Protein AF-A0AAN4YJS5-F1 (afdb_monomer_lite)

InterPro domains:
  IPR036188 FAD/NAD(P)-binding domain superfamily [G3DSA:3.50.50.60] (1-68)

Sequence (101 aa):
MEVKKEAIDDYNVWAQEYFKRTAWADNCRSWYKNGKSSGQVTAPYAGTTSHFKKCLDSIGAEHFNIQYNSANRFRCLGNGQVAGEENGMGDLAYYFVEGLW

Organism: Aspergillus oryzae (NCBI:txid5062)

Foldseek 3Di:
DDDDPVLVVLLQVVLQVLCVPDPQQAQCQDVLQVRHSHDGRHPDGSADPVLVVVCVVPVPVVVDDDDDPDPRPCCVSPNRYDPQPPPPRGDPPVVDDPPPD

Structure (mmCIF, N/CA/C/O backbone):
data_AF-A0AAN4YJS5-F1
#
_entry.id   AF-A0AAN4YJS5-F1
#
loop_
_atom_site.group_PDB
_atom_site.id
_atom_site.type_symbol
_atom_site.label_atom_id
_atom_site.label_alt_id
_atom_site.label_comp_id
_atom_site.label_asym_id
_atom_site.label_entity_id
_atom_site.label_seq_id
_atom_site.pdbx_PDB_ins_code
_atom_site.Cartn_x
_atom_site.Cartn_y
_atom_site.Cartn_z
_atom_site.occupancy
_atom_site.B_iso_or_equiv
_atom_site.auth_seq_id
_atom_site.auth_comp_id
_atom_site.auth_asym_id
_atom_site.auth_atom_id
_atom_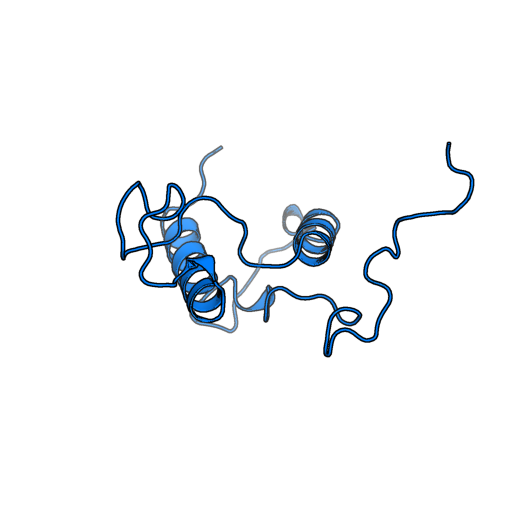site.pdbx_PDB_model_num
ATOM 1 N N . MET A 1 1 ? -9.065 20.165 -0.220 1.00 70.38 1 MET A N 1
ATOM 2 C CA . MET A 1 1 ? -8.950 18.883 -0.944 1.00 70.38 1 MET A CA 1
ATOM 3 C C . MET A 1 1 ? -9.200 17.782 0.068 1.00 70.38 1 MET A C 1
ATOM 5 O O . MET A 1 1 ? -8.502 17.760 1.071 1.00 70.38 1 MET A O 1
ATOM 9 N N . GLU A 1 2 ? -10.218 16.952 -0.141 1.00 90.38 2 GLU A N 1
ATOM 10 C CA . GLU A 1 2 ? -10.613 15.880 0.783 1.00 90.38 2 GLU A CA 1
ATOM 11 C C . GLU A 1 2 ? -10.725 14.563 0.011 1.00 90.38 2 GLU A C 1
ATOM 13 O O . GLU A 1 2 ? -11.186 14.543 -1.133 1.00 90.38 2 GLU A O 1
ATOM 18 N N . VAL A 1 3 ? -10.281 13.469 0.628 1.00 91.06 3 VAL A N 1
ATOM 19 C CA . VAL A 1 3 ? -10.395 12.126 0.056 1.00 91.06 3 VAL A CA 1
ATOM 20 C C . VAL A 1 3 ? -11.758 11.547 0.429 1.00 91.06 3 VAL A C 1
ATOM 22 O O . VAL A 1 3 ? -12.135 11.545 1.596 1.00 91.06 3 VAL A O 1
ATOM 25 N N . LYS A 1 4 ? -12.490 11.020 -0.559 1.00 93.31 4 LYS A N 1
ATOM 26 C CA . LYS A 1 4 ? -13.797 10.381 -0.344 1.00 93.31 4 LYS A CA 1
ATOM 27 C C . LYS A 1 4 ? -13.688 9.217 0.644 1.00 93.31 4 LYS A C 1
ATOM 29 O O . LYS A 1 4 ? -12.803 8.372 0.491 1.00 93.31 4 LYS A O 1
ATOM 34 N N . LYS A 1 5 ? -14.625 9.119 1.592 1.00 96.31 5 LYS A N 1
ATOM 35 C CA . LYS A 1 5 ? -14.641 8.061 2.614 1.00 96.31 5 LYS A CA 1
ATOM 36 C C . LYS A 1 5 ? -14.589 6.660 2.004 1.00 96.31 5 LYS A C 1
ATOM 38 O O . LYS A 1 5 ? -13.825 5.819 2.461 1.00 96.31 5 LYS A O 1
ATOM 43 N N . GLU A 1 6 ? -15.330 6.428 0.930 1.00 95.50 6 GLU A N 1
ATOM 44 C CA . GLU A 1 6 ? -15.383 5.124 0.270 1.00 95.50 6 GLU A CA 1
ATOM 45 C C . GLU A 1 6 ? -14.024 4.762 -0.351 1.00 95.50 6 GLU A C 1
ATOM 47 O O . GLU A 1 6 ? -13.688 3.591 -0.469 1.00 95.50 6 GLU A O 1
ATOM 52 N N . ALA A 1 7 ? -13.217 5.761 -0.741 1.00 94.44 7 ALA A N 1
ATOM 53 C CA . ALA A 1 7 ? -11.853 5.521 -1.218 1.00 94.44 7 ALA A CA 1
ATOM 54 C C . ALA A 1 7 ? -10.947 5.076 -0.077 1.00 94.44 7 ALA A C 1
ATOM 56 O O . ALA A 1 7 ? -10.149 4.162 -0.242 1.00 94.44 7 ALA A O 1
ATOM 57 N N . ILE A 1 8 ? -11.089 5.704 1.086 1.00 95.62 8 ILE A N 1
ATOM 58 C CA . ILE A 1 8 ? -10.335 5.330 2.279 1.00 95.62 8 ILE A CA 1
ATOM 59 C C . ILE A 1 8 ? -10.696 3.899 2.692 1.00 95.62 8 ILE A C 1
ATOM 61 O O . ILE A 1 8 ? -9.806 3.087 2.941 1.00 95.62 8 ILE A O 1
ATOM 65 N N . ASP A 1 9 ? -11.989 3.572 2.717 1.00 96.88 9 ASP A N 1
ATOM 66 C CA . ASP A 1 9 ? -12.477 2.253 3.117 1.00 96.88 9 ASP A CA 1
ATOM 67 C C . ASP A 1 9 ? -12.008 1.159 2.133 1.00 96.88 9 ASP A C 1
ATOM 69 O O . ASP A 1 9 ? -11.449 0.147 2.567 1.00 96.88 9 ASP A O 1
ATOM 73 N N . ASP A 1 10 ? -12.110 1.388 0.818 1.00 97.12 10 ASP A N 1
ATOM 74 C CA . ASP A 1 10 ? -11.614 0.443 -0.194 1.00 97.12 10 ASP A CA 1
ATOM 75 C C . ASP A 1 10 ? -10.092 0.248 -0.115 1.00 97.12 10 ASP A C 1
ATOM 77 O O . ASP A 1 10 ? -9.602 -0.882 -0.221 1.00 97.12 10 ASP A O 1
ATOM 81 N N . TYR A 1 11 ? -9.332 1.328 0.088 1.00 96.00 11 TYR A N 1
ATOM 82 C CA . TYR A 1 11 ? -7.878 1.246 0.232 1.00 96.00 11 TYR A CA 1
ATOM 83 C C . TYR A 1 11 ? -7.498 0.426 1.460 1.00 96.00 11 TYR A C 1
ATOM 85 O O . TYR A 1 11 ? -6.643 -0.454 1.378 1.00 96.00 11 TYR A O 1
ATOM 93 N N . ASN A 1 12 ? -8.171 0.668 2.587 1.00 96.62 12 ASN A N 1
ATOM 94 C CA . ASN A 1 12 ? -7.935 -0.069 3.820 1.00 96.62 12 ASN A CA 1
ATOM 95 C C . ASN A 1 12 ? -8.220 -1.560 3.650 1.00 96.62 12 ASN A C 1
ATOM 97 O O . ASN A 1 12 ? -7.432 -2.369 4.130 1.00 96.62 12 ASN A O 1
ATOM 101 N N . VAL A 1 13 ? -9.286 -1.945 2.941 1.00 97.31 13 VAL A N 1
ATOM 102 C CA . VAL A 1 13 ? -9.550 -3.361 2.637 1.00 97.31 13 VAL A CA 1
ATOM 103 C C . VAL A 1 13 ? -8.375 -3.975 1.877 1.00 97.31 13 VAL A C 1
ATOM 105 O O . VAL A 1 13 ? -7.832 -4.989 2.314 1.00 97.31 13 VAL A O 1
ATOM 108 N N . TRP A 1 14 ? -7.930 -3.342 0.789 1.00 97.31 14 TRP A N 1
ATOM 109 C CA . TRP A 1 14 ? -6.795 -3.842 0.007 1.00 97.31 14 TRP A CA 1
ATOM 110 C C . TRP A 1 14 ? -5.503 -3.919 0.840 1.00 97.31 14 TRP A C 1
ATOM 112 O O . TRP A 1 14 ? -4.820 -4.945 0.837 1.00 97.31 14 TRP A O 1
ATOM 122 N N . ALA A 1 15 ? -5.199 -2.875 1.613 1.00 97.44 15 ALA A N 1
ATOM 123 C CA . ALA A 1 15 ? -3.997 -2.807 2.434 1.00 97.44 15 ALA A CA 1
ATOM 124 C C . ALA A 1 15 ? -4.000 -3.856 3.558 1.00 97.44 15 ALA A C 1
ATOM 126 O O . ALA A 1 15 ? -2.995 -4.528 3.779 1.00 97.44 15 ALA A O 1
ATOM 127 N N . GLN A 1 16 ? -5.127 -4.058 4.248 1.00 97.38 16 GLN A N 1
ATOM 128 C CA . GLN A 1 16 ? -5.211 -5.087 5.288 1.00 97.38 16 GLN A CA 1
ATOM 129 C C . GLN A 1 16 ? -5.089 -6.501 4.703 1.00 97.38 16 GLN A C 1
ATOM 131 O O . GLN A 1 16 ? -4.422 -7.337 5.312 1.00 97.38 16 GLN A O 1
ATOM 136 N N . GLU A 1 17 ? -5.650 -6.775 3.519 1.00 96.88 17 GLU A N 1
ATOM 137 C CA . GLU A 1 17 ? -5.419 -8.053 2.823 1.00 96.88 17 GLU A CA 1
ATOM 138 C C . GLU A 1 17 ? -3.940 -8.256 2.462 1.00 96.88 17 GLU A C 1
ATOM 140 O O . GLU A 1 17 ? -3.419 -9.368 2.578 1.00 96.88 17 GLU A O 1
ATOM 145 N N . TYR A 1 18 ? -3.230 -7.189 2.081 1.00 96.44 18 TYR A N 1
ATOM 146 C CA . TYR A 1 18 ? -1.779 -7.236 1.901 1.00 96.44 18 TYR A CA 1
ATOM 147 C C . TYR A 1 18 ? -1.056 -7.594 3.205 1.00 96.44 18 TYR A C 1
ATOM 149 O O . TYR A 1 18 ? -0.213 -8.489 3.217 1.00 96.44 18 TYR A O 1
ATOM 157 N N . PHE A 1 19 ? -1.383 -6.943 4.323 1.00 97.00 19 PHE A N 1
ATOM 158 C CA . PHE A 1 19 ? -0.622 -7.128 5.561 1.00 97.00 19 PHE A CA 1
ATOM 159 C C . PHE A 1 19 ? -0.745 -8.518 6.177 1.00 97.00 19 PHE A C 1
ATOM 161 O O . PHE A 1 19 ? 0.204 -8.946 6.835 1.00 97.00 19 PHE A O 1
ATOM 168 N N . LYS A 1 20 ? -1.833 -9.257 5.922 1.00 95.56 20 LYS A N 1
ATOM 169 C CA . LYS A 1 20 ? -2.015 -10.637 6.417 1.00 95.56 20 LYS A CA 1
ATOM 170 C C . LYS A 1 20 ? -0.855 -11.579 6.079 1.00 95.56 20 LYS A C 1
ATOM 172 O O . LYS A 1 20 ? -0.606 -12.513 6.829 1.00 95.56 20 LYS A O 1
ATOM 177 N N . ARG A 1 21 ? -0.145 -11.341 4.969 1.00 94.06 21 ARG A N 1
ATOM 178 C CA . ARG A 1 21 ? 1.015 -12.144 4.528 1.00 94.06 21 ARG A CA 1
ATOM 179 C C . ARG A 1 21 ? 2.370 -11.580 4.972 1.00 94.06 21 ARG A C 1
ATOM 181 O O . ARG A 1 21 ? 3.402 -11.992 4.455 1.00 94.06 21 ARG A O 1
ATOM 188 N N . THR A 1 22 ? 2.387 -10.611 5.883 1.00 94.19 22 THR A N 1
ATOM 189 C CA . THR A 1 22 ? 3.607 -9.921 6.327 1.00 94.19 22 THR A CA 1
ATOM 190 C C . THR A 1 22 ? 3.816 -10.083 7.827 1.00 94.19 22 THR A C 1
ATOM 192 O O . THR A 1 22 ? 2.858 -10.271 8.576 1.00 94.19 22 THR A O 1
ATOM 195 N N . ALA A 1 23 ? 5.057 -9.909 8.289 1.00 94.50 23 ALA A N 1
ATOM 196 C CA . ALA A 1 23 ? 5.387 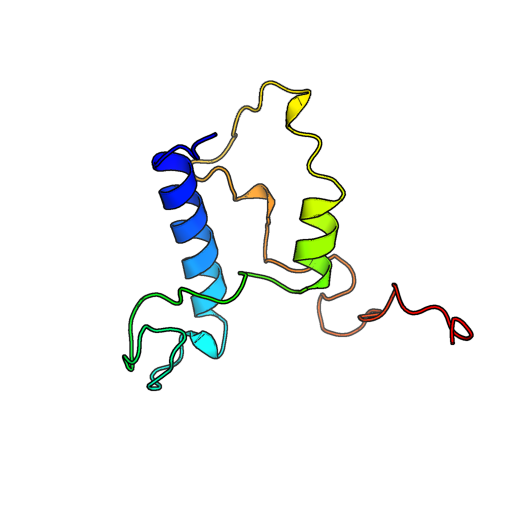-9.936 9.717 1.00 94.50 23 ALA A CA 1
ATOM 197 C C . ALA A 1 23 ? 4.635 -8.866 10.540 1.00 94.50 23 ALA A C 1
ATOM 199 O O . ALA A 1 23 ? 4.488 -8.991 11.753 1.00 94.50 23 ALA A O 1
ATOM 200 N N . TRP A 1 24 ? 4.110 -7.818 9.895 1.00 94.75 24 TRP A N 1
ATOM 201 C CA . TRP A 1 24 ? 3.380 -6.745 10.570 1.00 94.75 24 TRP A CA 1
ATOM 202 C C . TRP A 1 24 ? 2.053 -7.203 11.182 1.00 94.75 24 TRP A C 1
ATOM 204 O O . TRP A 1 24 ? 1.632 -6.655 12.208 1.00 94.75 24 TRP A O 1
ATOM 214 N N . ALA A 1 25 ? 1.420 -8.219 10.591 1.00 95.62 25 ALA A N 1
ATOM 215 C CA . ALA A 1 25 ? 0.161 -8.785 11.070 1.00 95.62 25 ALA A CA 1
ATOM 216 C C . ALA A 1 25 ? 0.339 -9.860 12.155 1.00 95.62 25 ALA A C 1
ATOM 218 O O . ALA A 1 25 ? -0.658 -10.314 12.712 1.00 95.62 25 ALA A O 1
ATOM 219 N N . ASP A 1 26 ? 1.577 -10.244 12.483 1.00 95.62 26 ASP A N 1
ATOM 220 C CA . ASP A 1 26 ? 1.845 -11.297 13.465 1.00 95.62 26 ASP A CA 1
ATOM 221 C C . ASP A 1 26 ? 1.356 -10.912 14.875 1.00 95.62 26 ASP A C 1
ATOM 223 O O . ASP A 1 26 ? 1.154 -9.728 15.175 1.00 95.62 26 ASP A O 1
ATOM 227 N N . ASN A 1 27 ? 1.160 -11.892 15.759 1.00 95.69 27 ASN A N 1
ATOM 228 C CA . ASN A 1 27 ? 0.595 -11.701 17.100 1.00 95.69 27 ASN A CA 1
ATOM 229 C C . ASN A 1 27 ? 1.625 -11.123 18.090 1.00 95.69 27 ASN A C 1
ATOM 231 O O . ASN A 1 27 ? 1.989 -11.736 19.093 1.00 95.69 27 ASN A O 1
ATOM 235 N N . CYS A 1 28 ? 2.110 -9.920 17.796 1.00 94.94 28 CYS A N 1
ATOM 236 C CA . CYS A 1 28 ? 3.115 -9.205 18.569 1.00 94.94 28 CYS A CA 1
ATOM 237 C C . CYS A 1 28 ? 2.655 -7.779 18.875 1.00 94.94 28 CYS A C 1
ATOM 239 O O . CYS A 1 28 ? 2.045 -7.097 18.043 1.00 94.94 28 CYS A O 1
ATOM 241 N N . ARG A 1 29 ? 2.957 -7.293 20.083 1.00 96.12 29 ARG A N 1
ATOM 242 C CA . ARG A 1 29 ? 2.672 -5.901 20.432 1.00 96.12 29 ARG A CA 1
ATOM 243 C C . ARG A 1 29 ? 3.559 -4.987 19.594 1.00 96.12 29 ARG A C 1
ATOM 245 O O . ARG A 1 29 ? 4.777 -5.073 19.679 1.00 96.12 29 ARG A O 1
ATOM 252 N N . SER A 1 30 ? 2.955 -4.097 18.815 1.00 95.44 30 SER A N 1
ATOM 253 C CA . SER A 1 30 ? 3.710 -3.166 17.973 1.00 95.44 30 SER A CA 1
ATOM 254 C C . SER A 1 30 ? 3.022 -1.815 17.861 1.00 95.44 30 SER A C 1
ATOM 256 O O . SER A 1 30 ? 1.798 -1.707 17.964 1.00 95.44 30 SER A O 1
ATOM 258 N N . TRP A 1 31 ? 3.816 -0.779 17.600 1.00 95.06 31 TRP A N 1
ATOM 259 C CA . TRP A 1 31 ? 3.300 0.547 17.266 1.00 95.06 31 TRP A CA 1
ATOM 260 C C . TRP A 1 31 ? 2.427 0.517 16.000 1.00 95.06 31 TRP A C 1
ATOM 262 O O . TRP A 1 31 ? 1.398 1.183 15.947 1.00 95.06 31 TRP A O 1
ATOM 272 N N . TYR A 1 32 ? 2.748 -0.362 15.044 1.00 95.50 32 TYR A N 1
ATOM 273 C CA . TYR A 1 32 ? 1.974 -0.560 13.815 1.00 95.50 32 TYR A CA 1
ATOM 274 C C . TYR A 1 32 ? 0.551 -1.074 14.027 1.00 95.50 32 TYR A C 1
ATOM 276 O O . TYR A 1 32 ? -0.286 -0.880 13.153 1.00 95.50 32 TYR A O 1
ATOM 284 N N . LYS A 1 33 ? 0.269 -1.680 15.185 1.00 95.81 33 LYS A N 1
ATOM 285 C CA . LYS A 1 33 ? -1.074 -2.097 15.612 1.00 95.81 33 LYS A CA 1
ATOM 286 C C . LYS A 1 33 ? -1.599 -1.223 16.755 1.00 95.81 33 LYS A C 1
ATOM 288 O O . LYS A 1 33 ? -2.349 -1.689 17.612 1.00 95.81 33 LYS A O 1
ATOM 293 N N . ASN A 1 34 ? -1.164 0.039 16.814 1.00 94.75 34 ASN A N 1
ATOM 294 C CA . ASN A 1 34 ? -1.530 1.001 17.856 1.00 94.75 34 ASN A CA 1
ATOM 295 C C . ASN A 1 34 ? -1.269 0.475 19.285 1.00 94.75 34 ASN A C 1
ATOM 297 O O . ASN A 1 34 ? -2.129 0.536 20.163 1.00 94.75 34 ASN A O 1
ATOM 301 N N . GLY A 1 35 ? -0.103 -0.143 19.499 1.00 95.25 35 GLY A N 1
ATOM 302 C CA . GLY A 1 35 ? 0.297 -0.696 20.798 1.00 95.25 35 GLY A CA 1
ATOM 303 C C . GLY A 1 35 ? -0.424 -1.988 21.198 1.00 95.25 35 GLY A C 1
ATOM 304 O O . GLY A 1 35 ? -0.279 -2.434 22.337 1.00 95.25 35 GLY A O 1
ATOM 305 N N . LYS A 1 36 ? -1.184 -2.610 20.288 1.00 96.50 36 LYS A N 1
ATOM 306 C CA . LYS A 1 36 ? -1.890 -3.882 20.510 1.00 96.50 36 LYS A CA 1
ATOM 307 C C . LYS A 1 36 ? -1.109 -5.057 19.924 1.00 96.50 36 LYS A C 1
ATOM 309 O O . LYS A 1 36 ? -0.258 -4.875 19.052 1.00 96.50 36 LYS A O 1
ATOM 314 N N . SER A 1 37 ? -1.388 -6.264 20.419 1.00 95.69 37 SER A N 1
ATOM 315 C CA . SER A 1 37 ? -0.829 -7.515 19.881 1.00 95.69 37 SER A CA 1
ATOM 316 C C . SER A 1 37 ? -1.541 -8.000 18.61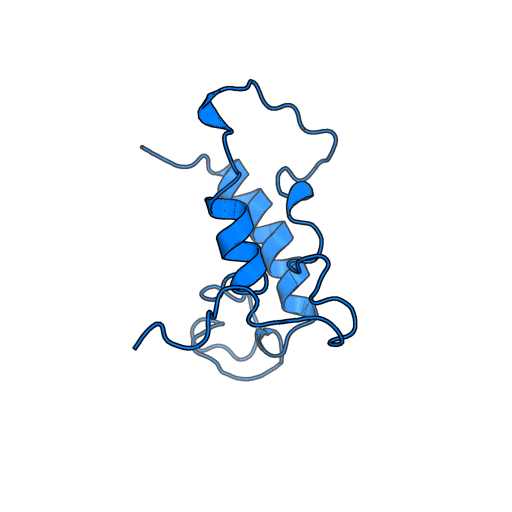9 1.00 95.69 37 SER A C 1
ATOM 318 O O . SER A 1 37 ? -0.943 -8.695 17.809 1.00 95.69 37 SER A O 1
ATOM 320 N N . SER A 1 38 ? -2.790 -7.585 18.421 1.00 95.25 38 SER A N 1
ATOM 321 C CA . SER A 1 38 ? -3.607 -7.880 17.247 1.00 95.25 38 SER A CA 1
ATOM 322 C C . SER A 1 38 ? -4.420 -6.649 16.840 1.00 95.25 38 SER A C 1
ATOM 324 O O . SER A 1 38 ? -4.607 -5.717 17.629 1.00 95.25 38 SER A O 1
ATOM 326 N N . GLY A 1 39 ? -4.890 -6.630 15.595 1.00 94.50 39 GLY A N 1
ATOM 327 C CA . GLY A 1 39 ? -5.676 -5.533 15.035 1.00 94.50 39 GLY A CA 1
ATOM 328 C C . GLY A 1 39 ? -5.158 -5.084 13.675 1.00 94.50 39 GLY A C 1
ATOM 329 O O . GLY A 1 39 ? -4.288 -5.722 13.087 1.00 94.50 39 GLY A O 1
ATOM 330 N N . GLN A 1 40 ? -5.720 -3.981 13.183 1.00 95.94 40 GLN A N 1
ATOM 331 C CA . GLN A 1 40 ? -5.331 -3.404 11.901 1.00 95.94 40 GLN A CA 1
ATOM 332 C C . GLN A 1 40 ? -3.915 -2.833 11.957 1.00 95.94 40 GLN A C 1
ATOM 334 O O . GLN A 1 40 ? -3.531 -2.186 12.934 1.00 95.94 40 GLN A O 1
ATOM 339 N N . VAL A 1 41 ? -3.169 -3.051 10.878 1.00 97.25 41 VAL A N 1
ATOM 340 C CA . VAL A 1 41 ? -1.855 -2.445 10.655 1.00 97.25 41 VAL A CA 1
ATOM 341 C C . VAL A 1 41 ? -2.068 -1.067 10.029 1.00 97.25 41 VAL A C 1
ATOM 343 O O . VAL A 1 41 ? -2.693 -0.980 8.975 1.00 97.25 41 VAL A O 1
ATOM 346 N N . THR A 1 42 ? -1.600 0.011 10.663 1.00 94.56 42 THR A N 1
ATOM 347 C CA . THR A 1 42 ? -2.030 1.378 10.294 1.00 94.56 42 THR A CA 1
ATOM 348 C C . THR A 1 42 ? -0.965 2.273 9.668 1.00 94.56 42 THR A C 1
ATOM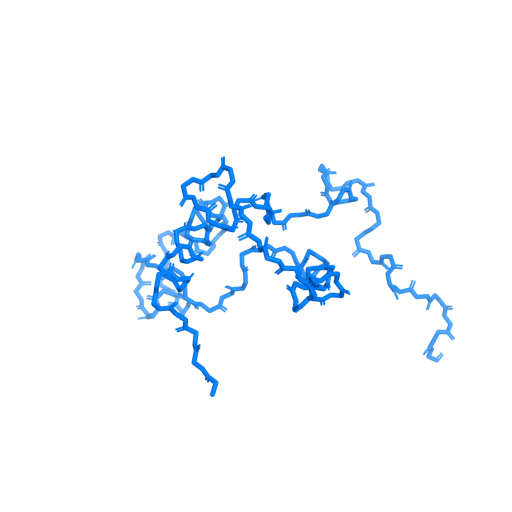 350 O O . THR A 1 42 ? -1.328 3.260 9.038 1.00 94.56 42 THR A O 1
ATOM 353 N N . ALA A 1 43 ? 0.326 1.985 9.847 1.00 91.56 43 ALA A N 1
ATOM 354 C CA . ALA A 1 43 ? 1.391 2.910 9.443 1.00 91.56 43 ALA A CA 1
ATOM 355 C C . ALA A 1 43 ? 2.150 2.554 8.151 1.00 91.56 43 ALA A C 1
ATOM 357 O O . ALA A 1 43 ? 2.403 3.466 7.365 1.00 91.56 43 ALA A O 1
ATOM 358 N N . PRO A 1 44 ? 2.580 1.298 7.913 1.00 94.38 44 PRO A N 1
ATOM 359 C CA . PRO A 1 44 ? 3.342 0.990 6.709 1.00 94.38 44 PRO A CA 1
ATOM 360 C C . PRO A 1 44 ? 2.466 1.081 5.454 1.00 94.38 44 PRO A C 1
ATOM 362 O O . PRO A 1 44 ? 1.248 0.923 5.508 1.00 94.38 44 PRO A O 1
ATOM 365 N N . TYR A 1 45 ? 3.109 1.296 4.308 1.00 95.19 45 TYR A N 1
ATOM 366 C CA . TYR A 1 45 ? 2.484 1.096 3.004 1.00 95.19 45 TYR A CA 1
ATOM 367 C C . TYR A 1 45 ? 2.338 -0.404 2.706 1.00 95.19 45 TYR A C 1
ATOM 369 O O . TYR A 1 45 ? 3.197 -1.212 3.064 1.00 95.19 45 TYR A O 1
ATOM 377 N N . ALA A 1 46 ? 1.245 -0.778 2.042 1.00 96.25 46 ALA A N 1
ATOM 378 C CA . ALA A 1 46 ? 0.986 -2.145 1.606 1.00 96.25 46 ALA A CA 1
ATOM 379 C C . ALA A 1 46 ? 1.717 -2.440 0.285 1.00 96.25 46 ALA A C 1
ATOM 381 O O . ALA A 1 46 ? 1.139 -2.382 -0.794 1.00 96.25 46 ALA A O 1
ATOM 382 N N . GLY A 1 47 ? 3.013 -2.720 0.363 1.00 94.50 47 GLY A N 1
ATOM 383 C CA . GLY A 1 47 ? 3.835 -3.041 -0.802 1.00 94.50 47 GLY A CA 1
ATOM 384 C C . GLY A 1 47 ? 5.310 -2.763 -0.559 1.00 94.50 47 GLY A C 1
ATOM 385 O O . GLY A 1 47 ? 5.709 -2.359 0.535 1.00 94.50 47 GLY A O 1
ATOM 386 N N . THR A 1 48 ? 6.121 -2.963 -1.588 1.00 92.19 48 THR A N 1
ATOM 387 C CA . THR A 1 48 ? 7.536 -2.581 -1.588 1.00 92.19 48 THR A CA 1
ATOM 388 C C . THR A 1 48 ? 7.707 -1.088 -1.870 1.00 92.19 48 THR A C 1
ATOM 390 O O . THR A 1 48 ? 6.829 -0.424 -2.431 1.00 92.19 48 THR A O 1
ATOM 393 N N . THR A 1 49 ? 8.865 -0.534 -1.505 1.00 90.75 49 THR A N 1
ATOM 394 C CA . THR A 1 49 ? 9.202 0.868 -1.800 1.00 90.75 49 THR A CA 1
ATOM 395 C C . THR A 1 49 ? 9.212 1.135 -3.308 1.00 90.75 49 THR A C 1
ATOM 397 O O . THR A 1 49 ? 8.698 2.157 -3.760 1.00 90.75 49 THR A O 1
ATOM 400 N N . SER A 1 50 ? 9.734 0.193 -4.098 1.00 89.69 50 SER A N 1
ATOM 401 C CA . SER A 1 50 ? 9.744 0.259 -5.563 1.00 89.69 50 SER A CA 1
ATOM 402 C C . SER A 1 50 ? 8.329 0.266 -6.144 1.00 89.69 50 SER A C 1
ATOM 404 O O . SER A 1 50 ? 8.038 1.048 -7.051 1.00 89.69 50 SER A O 1
ATOM 406 N N . HIS A 1 51 ? 7.428 -0.555 -5.593 1.00 92.06 51 HIS A N 1
ATOM 407 C CA . HIS A 1 51 ? 6.016 -0.553 -5.967 1.00 92.06 51 HIS A CA 1
ATOM 408 C C . HIS A 1 51 ? 5.352 0.794 -5.665 1.00 92.06 51 HIS A C 1
ATOM 410 O O . HIS A 1 51 ? 4.705 1.372 -6.541 1.00 92.06 51 HIS A O 1
ATOM 416 N N . PHE A 1 52 ? 5.569 1.337 -4.463 1.00 92.38 52 PHE A N 1
ATOM 417 C CA . PHE A 1 52 ? 5.054 2.652 -4.080 1.00 92.38 52 PHE A CA 1
ATOM 418 C C . PHE A 1 52 ? 5.538 3.753 -5.031 1.00 92.38 52 PHE A C 1
ATOM 420 O O . PHE A 1 52 ? 4.725 4.517 -5.553 1.00 92.38 52 PHE A O 1
ATOM 427 N N . LYS A 1 53 ? 6.844 3.786 -5.322 1.00 90.31 53 LYS A N 1
ATOM 428 C CA . LYS A 1 53 ? 7.442 4.753 -6.249 1.00 90.31 53 LYS A CA 1
ATOM 429 C C . LYS A 1 53 ? 6.792 4.685 -7.632 1.00 90.31 53 LYS A C 1
ATOM 431 O O . LYS A 1 53 ? 6.357 5.710 -8.146 1.00 90.31 53 LYS A O 1
ATOM 436 N N . LYS A 1 54 ? 6.676 3.490 -8.224 1.00 88.44 54 LYS A N 1
ATOM 437 C CA . LYS A 1 54 ? 6.062 3.339 -9.556 1.00 88.44 54 LYS A CA 1
ATOM 438 C C . LYS A 1 54 ? 4.604 3.797 -9.585 1.00 88.44 54 LYS A C 1
ATOM 440 O O . LYS A 1 54 ? 4.193 4.414 -10.565 1.00 88.44 54 LYS A O 1
ATOM 445 N N . CYS A 1 55 ? 3.843 3.527 -8.522 1.00 89.31 55 CYS A N 1
ATOM 446 C CA . CYS A 1 55 ? 2.460 3.992 -8.412 1.00 89.31 55 CYS A CA 1
ATOM 447 C C . CYS A 1 55 ? 2.372 5.522 -8.405 1.00 89.31 55 CYS A C 1
ATOM 449 O O . CYS A 1 55 ? 1.495 6.078 -9.061 1.00 89.31 55 CYS A O 1
ATOM 451 N N . LEU A 1 56 ? 3.280 6.195 -7.692 1.00 88.06 56 LEU A N 1
ATOM 452 C CA . LEU A 1 56 ? 3.332 7.657 -7.653 1.00 88.06 56 LEU A CA 1
ATOM 453 C C . LEU A 1 56 ? 3.738 8.263 -9.001 1.00 88.06 56 LEU A C 1
ATOM 455 O O . LEU A 1 56 ? 3.133 9.243 -9.423 1.00 88.06 56 LEU A O 1
ATOM 459 N N . ASP A 1 57 ? 4.711 7.665 -9.693 1.00 86.69 57 ASP A N 1
ATOM 460 C CA . ASP A 1 57 ? 5.224 8.190 -10.965 1.00 86.69 57 ASP A CA 1
ATOM 461 C C . ASP A 1 57 ? 4.207 8.084 -12.118 1.00 86.69 57 ASP A C 1
ATOM 463 O O . ASP A 1 57 ? 4.268 8.856 -13.072 1.00 86.69 57 ASP A O 1
ATOM 467 N N . SER A 1 58 ? 3.296 7.104 -12.068 1.00 72.56 58 SER A N 1
ATOM 468 C CA . SER A 1 58 ? 2.496 6.692 -13.235 1.00 72.56 58 SER A CA 1
ATOM 469 C C . SER A 1 58 ? 0.996 6.955 -13.112 1.00 72.56 58 SER A C 1
ATOM 471 O O . SER A 1 58 ? 0.245 6.524 -13.986 1.00 72.56 58 SER A O 1
ATOM 473 N N . ILE A 1 59 ? 0.524 7.594 -12.034 1.00 69.69 59 ILE A N 1
ATOM 474 C CA . ILE A 1 59 ? -0.910 7.539 -11.723 1.00 69.69 59 ILE A CA 1
ATOM 475 C C . ILE A 1 59 ? -1.774 8.291 -12.742 1.00 69.69 59 ILE A C 1
ATOM 477 O O . ILE A 1 59 ? -2.827 7.756 -13.072 1.00 69.69 59 ILE A O 1
ATOM 481 N N . GLY A 1 60 ? -1.330 9.453 -13.263 1.00 72.94 60 GLY A N 1
ATOM 482 C CA . GLY A 1 60 ? -1.920 10.220 -14.388 1.00 72.94 60 GLY A CA 1
ATOM 483 C C . GLY A 1 60 ? -3.453 10.345 -14.413 1.00 72.94 60 GLY A C 1
ATOM 484 O O . GLY A 1 60 ? -4.052 10.593 -15.463 1.00 72.94 60 GLY A O 1
ATOM 485 N N . ALA A 1 61 ? -4.093 10.087 -13.275 1.00 78.81 61 ALA A N 1
ATOM 486 C CA . ALA A 1 61 ? -5.504 9.768 -13.134 1.00 78.81 61 ALA A CA 1
ATOM 487 C C . ALA A 1 61 ? -6.370 11.012 -13.306 1.00 78.81 61 ALA A C 1
ATOM 489 O O . ALA A 1 61 ? -7.545 10.913 -13.651 1.00 78.81 61 ALA A O 1
ATOM 490 N N . GLU A 1 62 ? -5.775 12.183 -13.096 1.00 79.56 62 GLU A N 1
ATOM 491 C CA . GLU A 1 62 ? -6.390 13.491 -13.248 1.00 79.56 62 GLU A CA 1
ATOM 492 C C . GLU A 1 62 ? -6.895 13.765 -14.673 1.00 79.56 62 GLU A C 1
ATOM 494 O O . GLU A 1 62 ? -7.778 14.601 -14.851 1.00 79.56 62 GLU A O 1
ATOM 499 N N . HIS A 1 63 ? -6.390 13.045 -15.680 1.00 84.50 63 HIS A N 1
ATOM 500 C CA . HIS A 1 63 ? -6.774 13.237 -17.081 1.00 84.50 63 HIS A CA 1
ATOM 501 C C . HIS A 1 63 ? -7.932 12.335 -17.550 1.00 84.50 63 HIS A C 1
ATOM 503 O O . HIS A 1 63 ? -8.379 12.476 -18.690 1.00 84.50 63 HIS A O 1
ATOM 509 N N . PHE A 1 64 ? -8.435 11.414 -16.716 1.00 84.44 64 PHE A N 1
ATOM 510 C CA . PHE A 1 64 ? -9.385 10.378 -17.148 1.00 84.44 64 PHE A CA 1
ATOM 511 C C . PHE A 1 64 ? -10.600 10.219 -16.222 1.00 84.44 64 PHE A C 1
ATOM 513 O O . PHE A 1 64 ? -10.513 10.330 -15.002 1.00 84.44 64 PHE A O 1
ATOM 520 N N . ASN A 1 65 ? -11.745 9.844 -16.807 1.00 88.19 65 ASN A N 1
ATOM 521 C CA . ASN A 1 65 ? -12.912 9.364 -16.061 1.00 88.19 65 ASN A CA 1
ATOM 522 C C . ASN A 1 65 ? -12.764 7.863 -15.779 1.00 88.19 65 ASN A C 1
ATOM 524 O O . ASN A 1 65 ? -13.073 7.028 -16.629 1.00 88.19 65 ASN A O 1
ATOM 528 N N . ILE A 1 66 ? -12.276 7.520 -14.589 1.00 87.44 66 ILE A N 1
ATOM 529 C CA . ILE A 1 66 ? -11.978 6.131 -14.221 1.00 87.44 66 ILE A CA 1
ATOM 530 C C . ILE A 1 66 ? -13.266 5.358 -13.906 1.00 87.44 66 ILE A C 1
ATOM 532 O O . ILE A 1 66 ? -14.052 5.756 -13.046 1.00 87.44 66 ILE A O 1
ATOM 536 N N . GLN A 1 67 ? -13.441 4.211 -14.567 1.00 89.31 67 GLN A N 1
ATOM 537 C CA . GLN A 1 67 ? -14.445 3.200 -14.234 1.00 89.31 67 GLN A CA 1
ATOM 538 C C . GLN A 1 67 ? -13.751 1.935 -13.728 1.00 89.31 67 GLN A C 1
ATOM 540 O O . GLN A 1 67 ? -12.729 1.518 -14.271 1.00 89.31 67 GLN A O 1
ATOM 545 N N . TYR A 1 68 ? -14.312 1.312 -12.694 1.00 89.19 68 TYR A N 1
ATOM 546 C CA . TYR A 1 68 ? -13.730 0.127 -12.068 1.00 89.19 68 TYR A CA 1
ATOM 547 C C . TYR A 1 68 ? -14.481 -1.131 -12.509 1.00 89.19 68 TYR A C 1
ATOM 549 O O . TYR A 1 68 ? -15.703 -1.197 -12.418 1.00 89.19 68 TYR A O 1
ATOM 557 N N . ASN A 1 69 ? -13.745 -2.158 -12.934 1.00 92.31 69 ASN A N 1
ATOM 558 C CA . ASN A 1 69 ? -14.276 -3.490 -13.260 1.00 92.31 69 ASN A CA 1
ATOM 559 C C . ASN A 1 69 ? -14.230 -4.454 -12.053 1.00 92.31 69 ASN A C 1
ATOM 561 O O . ASN A 1 69 ? -14.204 -5.675 -12.202 1.00 92.31 69 ASN A O 1
ATOM 565 N N . SER A 1 70 ? -14.146 -3.896 -10.847 1.00 93.19 70 SER A N 1
ATOM 566 C CA . SER A 1 70 ? -13.914 -4.593 -9.587 1.00 93.19 70 SER A CA 1
ATOM 567 C C . SER A 1 70 ? -14.701 -3.902 -8.482 1.00 93.19 70 SER A C 1
ATOM 569 O O . SER A 1 70 ? -14.849 -2.683 -8.510 1.00 93.19 70 SER A O 1
ATOM 571 N N . ALA A 1 71 ? -15.149 -4.669 -7.485 1.00 93.06 71 ALA A N 1
ATOM 572 C CA . ALA A 1 71 ? -15.781 -4.109 -6.292 1.00 93.06 71 ALA A CA 1
ATOM 573 C C . ALA A 1 71 ? -14.823 -3.195 -5.506 1.00 93.06 71 ALA A C 1
ATOM 575 O O . ALA A 1 71 ? -15.255 -2.195 -4.950 1.00 93.06 71 ALA A O 1
ATOM 576 N N . ASN A 1 72 ? -13.523 -3.515 -5.491 1.00 95.25 72 ASN A N 1
ATOM 577 C CA . ASN A 1 72 ? -12.496 -2.678 -4.872 1.00 95.25 72 ASN A CA 1
ATOM 578 C C . ASN A 1 72 ? -11.709 -1.905 -5.941 1.00 95.25 72 ASN A C 1
ATOM 580 O O . ASN A 1 72 ? -11.123 -2.519 -6.844 1.00 95.25 72 ASN A O 1
ATOM 584 N N . ARG A 1 73 ? -11.665 -0.573 -5.804 1.00 93.94 73 ARG A N 1
ATOM 585 C CA . ARG A 1 73 ? -10.993 0.355 -6.732 1.00 93.94 73 ARG A CA 1
ATOM 586 C C . ARG A 1 73 ? -9.468 0.216 -6.787 1.00 93.94 73 ARG A C 1
ATOM 588 O O . ARG A 1 73 ? -8.868 0.525 -7.809 1.00 93.94 73 ARG A O 1
ATOM 595 N N . PHE A 1 74 ? -8.849 -0.292 -5.723 1.00 93.88 74 PHE A N 1
ATOM 596 C CA . PHE A 1 74 ? -7.396 -0.455 -5.603 1.00 93.88 74 PHE A CA 1
ATOM 597 C C . PHE A 1 74 ? -6.901 -1.837 -6.028 1.00 93.88 74 PHE A C 1
ATOM 599 O O . PHE A 1 74 ? -5.722 -2.142 -5.876 1.00 93.88 74 PHE A O 1
ATOM 606 N N . ARG A 1 75 ? -7.762 -2.670 -6.631 1.00 93.62 75 ARG A N 1
ATOM 607 C CA . ARG A 1 75 ? -7.343 -3.956 -7.215 1.00 93.62 75 ARG A CA 1
ATOM 608 C C . ARG A 1 75 ? -6.196 -3.800 -8.226 1.00 93.62 75 ARG A C 1
ATOM 610 O O . ARG A 1 75 ? -5.398 -4.719 -8.376 1.00 93.62 75 ARG A O 1
ATOM 617 N N . CYS A 1 76 ? -6.098 -2.648 -8.893 1.00 90.56 76 CYS A N 1
ATOM 618 C CA . CYS A 1 76 ? -5.010 -2.326 -9.819 1.00 90.56 76 CYS A CA 1
ATOM 619 C C . CYS A 1 76 ? -3.616 -2.307 -9.169 1.00 90.56 76 CYS A C 1
ATOM 621 O O . CYS A 1 76 ? -2.636 -2.507 -9.876 1.00 90.56 76 CYS A O 1
ATOM 623 N N . LEU A 1 77 ? -3.518 -2.132 -7.846 1.00 92.69 77 LEU A N 1
ATOM 624 C CA . LEU A 1 77 ? -2.254 -2.177 -7.100 1.00 92.69 77 LEU A CA 1
ATOM 625 C C . LEU A 1 77 ? -1.722 -3.611 -6.901 1.00 92.69 77 LEU A C 1
ATOM 627 O O . LEU A 1 77 ? -0.666 -3.817 -6.308 1.00 92.69 77 LEU A O 1
ATOM 631 N N . GLY A 1 78 ? -2.461 -4.623 -7.366 1.00 92.44 78 GLY A N 1
ATOM 632 C CA . GLY A 1 78 ? -1.996 -6.004 -7.420 1.00 92.44 78 GLY A CA 1
ATOM 633 C C . GLY A 1 78 ? -1.525 -6.552 -6.070 1.00 92.44 78 GLY A C 1
ATOM 634 O O . GLY A 1 78 ? -2.171 -6.369 -5.033 1.00 92.44 78 GLY A O 1
ATOM 635 N N . ASN A 1 79 ? -0.400 -7.266 -6.104 1.00 92.62 79 ASN A N 1
ATOM 636 C CA . ASN A 1 79 ? 0.219 -7.903 -4.943 1.00 92.62 79 ASN A CA 1
ATOM 637 C C . ASN A 1 79 ? 1.192 -6.984 -4.182 1.00 92.62 79 ASN A C 1
ATOM 639 O O . ASN A 1 79 ? 1.800 -7.457 -3.221 1.00 92.62 79 ASN A O 1
ATOM 643 N N . GLY A 1 80 ? 1.326 -5.709 -4.563 1.00 92.69 80 GLY A N 1
ATOM 644 C CA . GLY A 1 80 ? 2.239 -4.761 -3.923 1.00 92.69 80 GLY A CA 1
ATOM 645 C C . GLY A 1 80 ? 3.720 -4.971 -4.259 1.00 92.69 80 GLY A C 1
ATOM 646 O O . GLY A 1 80 ? 4.571 -4.513 -3.498 1.00 92.69 80 GLY A O 1
ATOM 647 N N . GLN A 1 81 ? 4.033 -5.665 -5.356 1.00 91.25 81 GLN A N 1
ATOM 648 C CA . GLN A 1 81 ? 5.393 -5.877 -5.862 1.00 91.25 81 GLN A CA 1
ATOM 649 C C . GLN A 1 81 ? 5.504 -5.427 -7.324 1.00 91.25 81 GLN A C 1
ATOM 651 O O . GLN A 1 81 ? 4.509 -5.377 -8.049 1.00 91.25 81 GLN A O 1
ATOM 656 N N . VAL A 1 82 ? 6.714 -5.098 -7.776 1.00 89.00 82 VAL A N 1
ATOM 657 C CA . VAL A 1 82 ? 6.997 -4.858 -9.203 1.00 89.00 82 VAL A CA 1
ATOM 658 C C . VAL A 1 82 ? 7.519 -6.133 -9.875 1.00 89.00 82 VAL A C 1
ATOM 660 O O . VAL A 1 82 ? 8.081 -6.993 -9.209 1.00 89.00 82 VAL A O 1
ATOM 663 N N . ALA A 1 83 ? 7.411 -6.233 -11.206 1.00 83.38 83 ALA A N 1
ATOM 664 C CA . ALA A 1 83 ? 7.780 -7.429 -11.985 1.00 83.38 83 ALA A CA 1
ATOM 665 C C . ALA A 1 83 ? 9.227 -7.956 -11.789 1.00 83.38 83 ALA A C 1
ATOM 667 O O . ALA A 1 83 ? 9.520 -9.078 -12.181 1.00 83.38 83 ALA A O 1
ATOM 668 N N . GLY A 1 84 ? 10.137 -7.172 -11.194 1.00 79.62 84 GLY A N 1
ATOM 669 C CA . GLY A 1 84 ? 11.505 -7.595 -10.851 1.00 79.62 84 GLY A CA 1
ATOM 670 C C . GLY A 1 84 ? 11.685 -8.101 -9.413 1.00 79.62 84 GLY A C 1
ATOM 671 O O . GLY A 1 84 ? 12.753 -8.583 -9.064 1.00 79.62 84 GLY A O 1
ATOM 672 N N . GLU A 1 85 ? 10.671 -7.993 -8.559 1.00 86.38 85 GLU A N 1
ATOM 673 C CA . GLU A 1 85 ? 10.742 -8.423 -7.153 1.00 86.38 85 GLU A CA 1
ATOM 674 C C . GLU A 1 85 ? 10.176 -9.832 -6.945 1.00 86.38 85 GLU A C 1
ATOM 676 O O . GLU A 1 85 ? 10.348 -10.434 -5.881 1.00 86.38 85 GLU A O 1
ATOM 681 N N . GLU A 1 86 ? 9.496 -10.373 -7.955 1.00 74.25 86 GLU A N 1
ATOM 682 C CA . GLU A 1 86 ? 8.925 -11.712 -7.907 1.00 74.25 86 GLU A CA 1
ATOM 683 C C . GLU A 1 86 ? 10.040 -12.756 -7.742 1.00 74.25 86 GLU A C 1
ATOM 685 O O . GLU A 1 86 ? 11.058 -12.738 -8.434 1.00 74.25 86 GLU A O 1
ATOM 690 N N . ASN A 1 87 ? 9.859 -13.666 -6.781 1.00 73.75 87 ASN A N 1
ATOM 691 C CA . ASN A 1 87 ? 10.810 -14.729 -6.430 1.00 73.75 87 ASN A CA 1
ATOM 692 C C . ASN A 1 87 ? 12.190 -14.256 -5.927 1.00 73.75 87 ASN A C 1
ATOM 694 O O . ASN A 1 87 ? 13.077 -15.085 -5.744 1.00 73.75 87 ASN A O 1
ATOM 698 N N . GLY A 1 88 ? 12.380 -12.955 -5.666 1.00 69.94 88 GLY A N 1
ATOM 699 C CA . GLY A 1 88 ? 13.621 -12.416 -5.094 1.00 69.94 88 GLY A CA 1
ATOM 700 C C . GLY A 1 88 ? 14.846 -12.503 -6.012 1.00 69.94 88 GLY A C 1
ATOM 701 O O . GLY A 1 88 ? 15.969 -12.426 -5.523 1.00 69.94 88 GLY A O 1
ATOM 702 N N . MET A 1 89 ? 14.643 -12.694 -7.320 1.00 70.19 89 MET A N 1
ATOM 703 C CA . MET A 1 89 ? 15.725 -12.938 -8.285 1.00 70.19 89 MET A CA 1
ATOM 704 C C . MET A 1 89 ? 16.051 -11.748 -9.201 1.00 70.19 89 MET A C 1
ATOM 706 O O . MET A 1 89 ? 16.980 -11.851 -9.999 1.00 70.19 89 MET A O 1
ATOM 710 N N . GLY A 1 90 ? 15.301 -10.647 -9.136 1.00 77.00 90 GLY A N 1
ATOM 711 C CA . GLY A 1 90 ? 15.574 -9.459 -9.948 1.00 77.00 90 GLY A CA 1
ATOM 712 C C . GLY A 1 90 ? 16.333 -8.362 -9.203 1.00 77.00 90 GLY A C 1
ATOM 713 O O . GLY A 1 90 ? 16.615 -8.456 -8.008 1.00 77.00 90 GLY A O 1
ATOM 714 N N . ASP A 1 91 ? 16.673 -7.306 -9.940 1.00 81.00 91 ASP A N 1
ATOM 715 C CA . ASP A 1 91 ? 17.367 -6.138 -9.405 1.00 81.00 91 ASP A CA 1
ATOM 716 C C . ASP A 1 91 ? 16.432 -5.292 -8.522 1.00 81.00 91 ASP A C 1
ATOM 718 O O . ASP A 1 91 ? 15.563 -4.556 -9.001 1.00 81.00 91 ASP A O 1
ATOM 722 N N . LEU A 1 92 ? 16.623 -5.405 -7.206 1.00 79.75 92 LEU A N 1
ATOM 723 C CA . LEU A 1 92 ? 15.865 -4.672 -6.187 1.00 79.75 92 LEU A CA 1
ATOM 724 C C . LEU A 1 92 ? 16.283 -3.199 -6.077 1.00 79.75 92 LEU A C 1
ATOM 726 O O . LEU A 1 92 ? 15.576 -2.401 -5.459 1.00 79.75 92 LEU A O 1
ATOM 730 N N . ALA A 1 93 ? 17.422 -2.842 -6.662 1.00 82.00 93 ALA A N 1
ATOM 731 C CA . ALA A 1 93 ? 18.057 -1.543 -6.552 1.00 82.00 93 ALA A CA 1
ATOM 732 C C . ALA A 1 93 ? 18.256 -0.901 -7.932 1.00 82.00 93 ALA A C 1
ATOM 734 O O . ALA A 1 93 ? 19.183 -0.121 -8.105 1.00 82.00 93 ALA A O 1
ATOM 735 N N . TYR A 1 94 ? 17.347 -1.146 -8.885 1.00 78.50 94 TYR A N 1
ATOM 736 C CA . TYR A 1 94 ? 17.431 -0.645 -10.271 1.00 78.50 94 TYR A CA 1
ATOM 737 C C . TYR A 1 94 ? 17.627 0.878 -10.412 1.00 78.50 94 TYR A C 1
ATOM 739 O O . TYR A 1 94 ? 17.949 1.381 -11.485 1.00 78.50 94 TYR A O 1
ATOM 747 N N . TYR A 1 95 ? 17.342 1.633 -9.351 1.00 78.00 95 TYR A N 1
ATOM 748 C CA . TYR A 1 95 ? 17.490 3.083 -9.280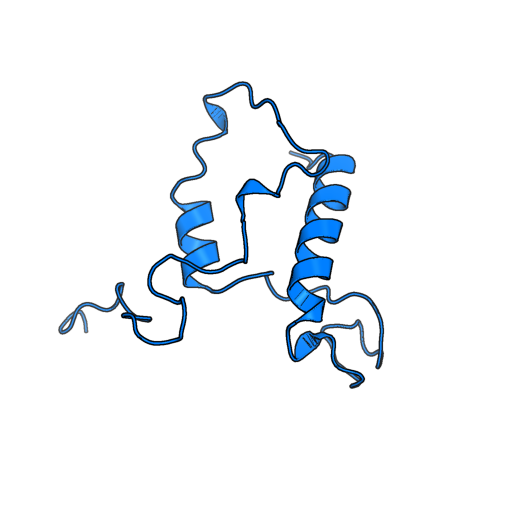 1.00 78.00 95 TYR A CA 1
ATOM 749 C C . TYR A 1 95 ? 18.871 3.537 -8.775 1.00 78.00 95 TYR A C 1
ATOM 751 O O . TYR A 1 95 ? 19.165 4.730 -8.832 1.00 78.00 95 TYR A O 1
ATOM 759 N N . PHE A 1 96 ? 19.706 2.632 -8.262 1.00 81.88 96 PHE A N 1
ATOM 760 C CA . PHE A 1 96 ? 21.098 2.920 -7.934 1.00 81.88 96 PHE A CA 1
ATOM 761 C C . PHE A 1 96 ? 21.931 2.895 -9.215 1.00 81.88 96 PHE A C 1
ATOM 763 O O . PHE A 1 96 ? 22.071 1.862 -9.861 1.00 81.88 96 PHE A O 1
ATOM 770 N N . VAL A 1 97 ? 22.515 4.040 -9.557 1.00 80.50 97 VAL A N 1
ATOM 771 C CA . VAL A 1 97 ? 23.538 4.137 -10.602 1.00 80.50 97 VAL A CA 1
ATOM 7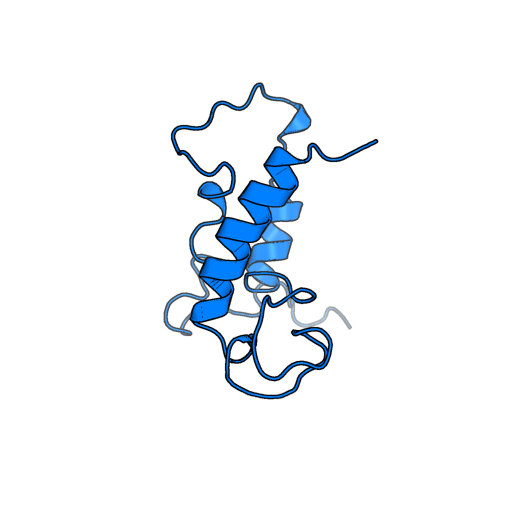72 C C . VAL A 1 97 ? 24.886 4.255 -9.902 1.00 80.50 97 VAL A C 1
ATOM 774 O O . VAL A 1 97 ? 25.070 5.133 -9.054 1.00 80.50 97 VAL A O 1
ATOM 777 N N . GLU A 1 98 ? 25.819 3.356 -10.213 1.00 76.62 98 GLU A N 1
ATOM 778 C CA . GLU A 1 98 ? 27.189 3.450 -9.703 1.00 76.62 98 GLU A CA 1
ATOM 779 C C . GLU A 1 98 ? 27.819 4.797 -10.103 1.00 76.62 98 GLU A C 1
ATOM 781 O O . GLU A 1 98 ? 27.688 5.240 -11.243 1.00 76.62 98 GLU A O 1
ATOM 786 N N . GLY A 1 99 ? 28.502 5.457 -9.160 1.00 74.06 99 GLY A N 1
ATOM 787 C CA . GLY A 1 99 ? 29.210 6.722 -9.408 1.00 74.06 99 GLY A CA 1
ATOM 788 C C . GLY A 1 99 ? 28.397 8.010 -9.215 1.00 74.06 99 GLY A C 1
ATOM 789 O O . GLY A 1 99 ? 28.861 9.071 -9.619 1.00 74.06 99 GLY A O 1
ATOM 790 N N . LEU A 1 100 ? 27.210 7.950 -8.597 1.00 67.44 100 LEU A N 1
ATOM 791 C CA . LEU A 1 100 ? 26.401 9.132 -8.236 1.00 67.44 100 LEU A CA 1
ATOM 792 C C . LEU A 1 100 ? 26.780 9.798 -6.893 1.00 67.44 100 LEU A C 1
ATOM 794 O O . LEU A 1 100 ? 26.007 10.604 -6.371 1.00 67.44 100 LEU A O 1
ATOM 798 N N . TRP A 1 101 ? 27.964 9.505 -6.353 1.00 57.53 101 TRP A N 1
ATOM 799 C CA . TRP A 1 101 ? 28.505 10.116 -5.133 1.00 57.53 101 TRP A CA 1
ATOM 800 C C . TRP A 1 101 ? 29.967 10.494 -5.337 1.00 57.53 101 TRP A C 1
ATOM 802 O O . TRP A 1 101 ? 30.710 9.634 -5.866 1.00 57.53 101 TRP A O 1
#

Radius of gyration: 16.23 Å; chains: 1; bounding box: 45×34×38 Å

Secondary structure (DSSP, 8-state):
----HHHHHHHHHHHHHHHTTSGGGSSS-BGGGTTBSSS---SS-SS-HHHHHHHHHH--GGGS----SSSSGGGGGTTS--TTTGGG-S-TTTTPPTT--

pLDDT: mean 89.13, std 8.64, range [57.53, 97.44]